Protein AF-A0A811U4Y8-F1 (afdb_monomer)

pLDDT: mean 81.03, std 18.76, range [35.31, 96.38]

Mean predicted aligned error: 12.29 Å

Radius of gyration: 30.86 Å; Cα contacts (8 Å, |Δi|>4): 107; chains: 1; bounding box: 70×28×117 Å

Sequence (169 aa):
MILKLFTYYIILLTFLRSLASAQNINSDLTKLDKDLDKLLKDNADITNPSTPDEKEYKEERDKVQKAKDLAADSGDTEKMKTYERKLSAKLAFEIYIDRRENLKMRINQVMEVSEKSNKTQIADYLKTALDQINDIKESEIKRALDDLAETTTTTGPITTQTPESLISL

Organism: Ceratitis capitata (NCBI:txid7213)

Nearest PDB structures (foldseek):
  4kjm-assembly1_A  TM=4.410E-01  e=1.588E+00  Staphylococcus aureus subsp. aureus MW2
  8e2i-assembly1_F  TM=2.870E-01  e=8.183E+00  Homo sapiens

Secondary structure (DSSP, 8-state):
-HHHHHHHH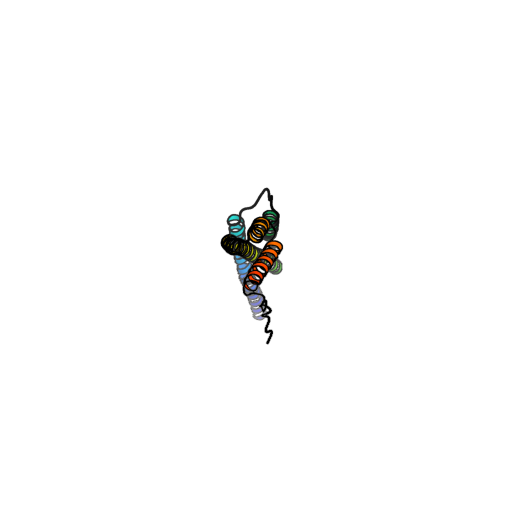HHHHHHHHHHHHHHHHHHHHHHHHHHHHHHHHHS---SS--SHHHHHHHHHHHHHHHHHT----SSHHHHHHHHHHHHHHHHHHHHHHHHHHHHHHHHHHHHHHHHHTT-HHHHHHHHHHTTS-HHHHHHHHHHHHHHHHHHHHS---------------

Solvent-accessible surface area (backbone atoms only — not comparable to full-atom values): 9570 Å² total; per-residue (Å²): 118,68,72,61,55,56,53,53,51,50,54,51,51,54,50,50,51,51,48,54,54,46,52,48,54,56,51,52,42,56,51,49,51,53,52,50,53,48,52,51,59,78,53,62,85,64,92,78,55,84,42,55,32,46,42,51,51,41,55,51,52,50,49,36,52,57,35,64,70,55,76,61,54,97,46,66,71,48,34,50,52,43,42,54,50,35,50,49,34,50,53,55,43,55,52,49,52,53,50,52,54,51,50,53,52,50,40,51,54,52,30,53,53,24,53,77,67,71,34,57,70,54,27,52,53,43,61,60,31,68,47,35,38,67,72,55,34,53,52,52,50,53,51,46,52,52,60,57,53,60,62,71,74,74,77,82,83,80,85,83,76,77,78,86,73,88,78,86,131

Structure (mmCIF, N/CA/C/O backbone):
data_AF-A0A811U4Y8-F1
#
_entry.id   AF-A0A811U4Y8-F1
#
loop_
_atom_site.group_PDB
_atom_site.id
_atom_site.type_symbol
_atom_site.label_atom_id
_atom_site.label_alt_id
_atom_site.label_comp_id
_atom_site.label_asym_id
_atom_site.label_entity_id
_atom_site.label_seq_id
_atom_site.pdbx_PDB_ins_code
_atom_site.Cartn_x
_atom_site.Cartn_y
_atom_site.Cartn_z
_atom_site.occupancy
_atom_site.B_iso_or_equiv
_atom_site.auth_seq_id
_atom_site.auth_comp_id
_atom_site.auth_asym_id
_atom_site.auth_atom_id
_atom_site.pdbx_PDB_model_num
ATOM 1 N N . MET A 1 1 ? 50.630 -14.781 -38.356 1.00 49.62 1 MET A N 1
ATOM 2 C CA . MET A 1 1 ? 49.194 -14.724 -38.730 1.00 49.62 1 MET A CA 1
ATOM 3 C C . MET A 1 1 ? 48.263 -15.255 -37.637 1.00 49.62 1 MET A C 1
ATOM 5 O O . MET A 1 1 ? 47.233 -14.642 -37.404 1.00 49.62 1 MET A O 1
ATOM 9 N N . ILE A 1 2 ? 48.647 -16.321 -36.923 1.00 50.16 2 ILE A N 1
ATOM 10 C CA . ILE A 1 2 ? 47.861 -16.956 -35.843 1.00 50.16 2 ILE A CA 1
ATOM 11 C C . ILE A 1 2 ? 47.517 -16.005 -34.681 1.00 50.16 2 ILE A C 1
ATOM 13 O O . ILE A 1 2 ? 46.379 -15.989 -34.228 1.00 50.16 2 ILE A O 1
ATOM 17 N N . LEU A 1 3 ? 48.453 -15.150 -34.251 1.00 48.50 3 LEU A N 1
ATOM 18 C C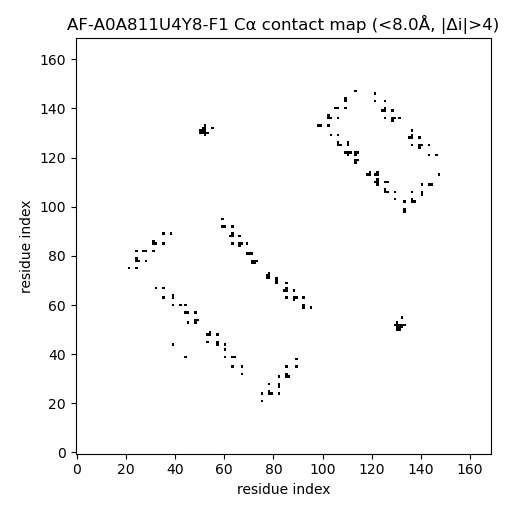A . LEU A 1 3 ? 48.240 -14.249 -33.108 1.00 48.50 3 LEU A CA 1
ATOM 19 C C . LEU A 1 3 ? 47.073 -13.261 -33.313 1.00 48.50 3 LEU A C 1
ATOM 21 O O . LEU A 1 3 ? 46.348 -12.985 -32.366 1.00 48.50 3 LEU A O 1
ATOM 25 N N . LYS A 1 4 ? 46.855 -12.783 -34.551 1.00 44.91 4 LYS A N 1
ATOM 26 C CA . LYS A 1 4 ? 45.753 -11.861 -34.887 1.00 44.91 4 LYS A CA 1
ATOM 27 C C . LYS A 1 4 ? 44.387 -12.551 -34.815 1.00 44.91 4 LYS A C 1
ATOM 29 O O . LYS A 1 4 ? 43.442 -11.961 -34.310 1.00 44.91 4 LYS A O 1
ATOM 34 N N . LEU A 1 5 ? 44.287 -13.804 -35.271 1.00 50.72 5 LEU A N 1
ATOM 35 C CA . LEU A 1 5 ? 43.049 -14.594 -35.204 1.00 50.72 5 LEU A CA 1
ATOM 36 C C . LEU A 1 5 ? 42.602 -14.805 -33.752 1.00 50.72 5 LEU A C 1
ATOM 38 O O . LEU A 1 5 ? 41.438 -14.578 -33.442 1.00 50.72 5 LEU A O 1
ATOM 42 N N . PHE A 1 6 ? 43.528 -15.142 -32.848 1.00 48.91 6 PHE A N 1
ATOM 43 C CA . PHE A 1 6 ? 43.225 -15.305 -31.420 1.00 48.91 6 PHE A CA 1
ATOM 44 C C . PHE A 1 6 ? 42.662 -14.034 -30.773 1.00 48.91 6 PHE A C 1
ATOM 46 O O . PHE A 1 6 ? 41.736 -14.120 -29.969 1.00 48.91 6 PHE A O 1
ATOM 53 N N . THR A 1 7 ? 43.166 -12.852 -31.143 1.00 57.91 7 THR A N 1
ATOM 54 C CA . THR A 1 7 ? 42.655 -11.582 -30.604 1.00 57.91 7 THR A CA 1
ATOM 55 C C . THR A 1 7 ? 41.234 -11.294 -31.089 1.00 57.91 7 THR A C 1
ATOM 57 O O . THR A 1 7 ? 40.393 -10.902 -30.285 1.00 57.91 7 THR A O 1
ATOM 60 N N . TYR A 1 8 ? 40.929 -11.555 -32.368 1.00 49.53 8 TYR A N 1
ATOM 61 C CA . TYR A 1 8 ? 39.567 -11.423 -32.901 1.00 49.53 8 TYR A CA 1
ATOM 62 C C . TYR A 1 8 ? 38.582 -12.389 -32.232 1.00 49.53 8 TYR A C 1
ATOM 64 O O . TYR A 1 8 ? 37.479 -11.974 -31.891 1.00 49.53 8 TYR A O 1
ATOM 72 N N . TYR A 1 9 ? 38.977 -13.645 -31.991 1.00 52.81 9 TYR A N 1
ATOM 73 C CA . TYR A 1 9 ? 38.120 -14.619 -31.305 1.00 52.81 9 TYR A CA 1
ATOM 74 C C . TYR A 1 9 ? 37.858 -14.249 -29.847 1.00 52.81 9 TYR A C 1
ATOM 76 O O . TYR A 1 9 ? 36.728 -14.389 -29.390 1.00 52.81 9 TYR A O 1
ATOM 84 N N . ILE A 1 10 ? 38.866 -13.745 -29.128 1.00 64.75 10 ILE A N 1
ATOM 85 C CA . ILE A 1 10 ? 38.677 -13.273 -27.753 1.00 64.75 10 ILE A CA 1
ATOM 86 C C . ILE A 1 10 ? 37.711 -12.090 -27.743 1.00 64.75 10 ILE A C 1
ATOM 88 O O . ILE A 1 10 ? 36.725 -12.165 -27.026 1.00 64.75 10 ILE A O 1
ATOM 92 N N . ILE A 1 11 ? 37.922 -11.067 -28.582 1.00 63.72 11 ILE A N 1
ATOM 93 C CA . ILE A 1 11 ? 37.027 -9.899 -28.670 1.00 63.72 11 ILE A CA 1
ATOM 94 C C . ILE A 1 11 ? 35.597 -10.325 -29.021 1.00 63.72 11 ILE A C 1
ATOM 96 O O . ILE A 1 11 ? 34.658 -9.876 -28.371 1.00 63.72 11 ILE A O 1
ATOM 100 N N . LEU A 1 12 ? 35.423 -11.216 -30.002 1.00 63.78 12 LEU A N 1
ATOM 101 C CA . LEU A 1 12 ? 34.115 -11.738 -30.398 1.00 63.78 12 LEU A CA 1
ATOM 102 C C . LEU A 1 12 ? 33.437 -12.499 -29.249 1.00 63.78 12 LEU A C 1
ATOM 104 O O . LEU A 1 12 ? 32.245 -12.322 -29.030 1.00 63.78 12 LEU A O 1
ATOM 108 N N . LEU A 1 13 ? 34.179 -13.314 -28.492 1.00 61.91 13 LEU A N 1
ATOM 109 C CA . LEU A 1 13 ? 33.661 -14.051 -27.335 1.00 61.91 13 LEU A CA 1
ATOM 110 C C . LEU A 1 13 ? 33.276 -13.126 -26.176 1.00 61.91 13 LEU A C 1
ATOM 112 O O . LEU A 1 13 ? 32.248 -13.363 -25.539 1.00 61.91 13 LEU A O 1
ATOM 116 N N . THR A 1 14 ? 34.047 -12.067 -25.906 1.00 59.56 14 THR A N 1
ATOM 117 C CA . THR A 1 14 ? 33.652 -11.047 -24.923 1.00 59.56 14 THR A CA 1
ATOM 118 C C . THR A 1 14 ? 32.403 -10.311 -25.386 1.00 59.56 14 THR A C 1
ATOM 120 O O . THR A 1 14 ? 31.499 -10.115 -24.580 1.00 59.56 14 THR A O 1
ATOM 123 N N . PHE A 1 15 ? 32.318 -9.981 -26.679 1.00 55.78 15 PHE A N 1
ATOM 124 C CA . PHE A 1 15 ? 31.149 -9.335 -27.274 1.00 55.78 15 PHE A CA 1
ATOM 125 C C . PHE A 1 15 ? 29.912 -10.239 -27.219 1.00 55.78 15 PHE A C 1
ATOM 127 O O . PHE A 1 15 ? 28.833 -9.778 -26.884 1.00 55.78 15 PHE A O 1
ATOM 134 N N . LEU A 1 16 ? 30.056 -11.541 -27.480 1.00 55.16 16 LEU A N 1
ATOM 135 C CA . LEU A 1 16 ? 28.980 -12.532 -27.375 1.00 55.16 16 LEU A CA 1
ATOM 136 C C . LEU A 1 16 ? 28.518 -12.726 -25.926 1.00 55.16 16 LEU A C 1
ATOM 138 O O . LEU A 1 16 ? 27.319 -12.835 -25.686 1.00 55.16 16 LEU A O 1
ATOM 142 N N . ARG A 1 17 ? 29.438 -12.732 -24.950 1.00 58.19 17 ARG A N 1
ATOM 143 C CA . ARG A 1 17 ? 29.084 -12.787 -23.520 1.00 58.19 17 ARG A CA 1
ATOM 144 C C . ARG A 1 17 ? 28.375 -11.521 -23.050 1.00 58.19 17 ARG A C 1
ATOM 146 O O . ARG A 1 17 ? 27.376 -11.638 -22.345 1.00 58.19 17 ARG A O 1
ATOM 153 N N . SER A 1 18 ? 28.846 -10.336 -23.444 1.00 54.97 18 SER A N 1
ATOM 154 C CA . SER A 1 18 ? 28.145 -9.086 -23.136 1.00 54.97 18 SER A CA 1
ATOM 155 C C . SER A 1 18 ? 26.787 -9.037 -23.832 1.00 54.97 18 SER A C 1
ATOM 157 O O . SER A 1 18 ? 25.810 -8.656 -23.207 1.00 54.97 18 SER A O 1
ATOM 159 N N . LEU A 1 19 ? 26.684 -9.517 -25.077 1.00 56.06 19 LEU A N 1
ATOM 160 C CA . LEU A 1 19 ? 25.423 -9.582 -25.819 1.00 56.06 19 LEU A CA 1
ATOM 161 C C . LEU A 1 19 ? 24.421 -10.553 -25.175 1.00 56.06 19 LEU A C 1
ATOM 163 O O . LEU A 1 19 ? 23.245 -10.221 -25.076 1.00 56.06 19 LEU A O 1
ATOM 167 N N . ALA A 1 20 ? 24.873 -11.715 -24.694 1.00 58.00 20 ALA A N 1
ATOM 168 C CA . ALA A 1 20 ? 24.031 -12.674 -23.976 1.00 58.00 20 ALA A CA 1
ATOM 169 C C . ALA A 1 20 ? 23.563 -12.124 -22.613 1.00 58.00 20 ALA A C 1
ATOM 171 O O . ALA A 1 20 ? 22.396 -12.273 -22.256 1.00 58.00 20 ALA A O 1
ATOM 172 N N . SER A 1 21 ? 24.440 -11.431 -21.877 1.00 56.72 21 SER A N 1
ATOM 173 C CA . SER A 1 21 ? 24.084 -10.744 -20.625 1.00 56.72 21 SER A CA 1
ATOM 174 C C . SER A 1 21 ? 23.110 -9.578 -20.861 1.00 56.72 21 SER A C 1
ATOM 176 O O . SER A 1 21 ? 22.144 -9.419 -20.117 1.00 56.72 21 SER A O 1
ATOM 178 N N . ALA A 1 22 ? 23.318 -8.799 -21.926 1.00 56.97 22 ALA A N 1
ATOM 179 C CA . ALA A 1 22 ? 22.453 -7.696 -22.342 1.00 56.97 22 ALA A CA 1
ATOM 180 C C . ALA A 1 22 ? 21.080 -8.183 -22.847 1.00 56.97 22 ALA A C 1
ATOM 182 O O . ALA A 1 22 ? 20.056 -7.540 -22.612 1.00 56.97 22 ALA A O 1
ATOM 183 N N . GLN A 1 23 ? 21.030 -9.332 -23.532 1.00 60.25 23 GLN A N 1
ATOM 184 C CA . GLN A 1 23 ? 19.774 -9.974 -23.933 1.00 60.25 23 GLN A CA 1
ATOM 185 C C . GLN A 1 23 ? 18.948 -10.406 -22.719 1.00 60.25 23 GLN A C 1
ATOM 187 O O . GLN A 1 23 ? 17.728 -10.240 -22.740 1.00 60.25 23 GLN A O 1
ATOM 192 N N . ASN A 1 24 ? 19.599 -10.887 -21.655 1.00 77.69 24 ASN A N 1
ATOM 193 C CA . ASN A 1 24 ? 18.902 -11.319 -20.447 1.00 77.69 24 ASN A CA 1
ATOM 194 C C . ASN A 1 24 ? 18.266 -10.132 -19.702 1.00 77.69 24 ASN A C 1
ATOM 196 O O . ASN A 1 24 ? 17.067 -10.147 -19.438 1.00 77.69 24 ASN A O 1
ATOM 200 N N . ILE A 1 25 ? 19.011 -9.037 -19.489 1.00 83.62 25 ILE A N 1
ATOM 201 C CA . ILE A 1 25 ? 18.479 -7.869 -18.761 1.00 83.62 25 ILE A CA 1
ATOM 202 C C . ILE A 1 25 ? 17.356 -7.142 -19.518 1.00 83.62 25 ILE A C 1
ATOM 204 O O . ILE A 1 25 ? 16.404 -6.671 -18.902 1.00 83.62 25 ILE A O 1
ATOM 208 N N . ASN A 1 26 ? 17.411 -7.078 -20.854 1.00 84.69 26 ASN A N 1
ATOM 209 C CA . ASN A 1 26 ? 16.319 -6.496 -21.647 1.00 84.69 26 ASN A CA 1
ATOM 210 C C . ASN A 1 26 ? 15.029 -7.330 -21.529 1.00 84.69 26 ASN A C 1
ATOM 212 O O . ASN A 1 26 ? 13.932 -6.771 -21.447 1.00 84.69 26 ASN A O 1
ATOM 216 N N . SER A 1 27 ? 15.158 -8.662 -21.530 1.00 87.62 27 SER A N 1
ATOM 217 C CA . SER A 1 27 ? 14.031 -9.580 -21.341 1.00 87.62 27 SER A CA 1
ATOM 218 C C . SER A 1 27 ? 13.433 -9.437 -19.940 1.00 87.62 27 SER A C 1
ATOM 220 O O . SER A 1 27 ? 12.216 -9.300 -19.801 1.00 87.62 27 SER A O 1
ATOM 222 N N . ASP A 1 28 ? 14.283 -9.397 -18.914 1.00 88.56 28 ASP A N 1
ATOM 223 C CA . ASP A 1 28 ? 13.866 -9.251 -17.519 1.00 88.56 28 ASP A CA 1
ATOM 224 C C . ASP A 1 28 ? 13.174 -7.907 -17.264 1.00 88.56 28 ASP A C 1
ATOM 226 O O . ASP A 1 28 ? 12.110 -7.876 -16.646 1.00 88.56 28 ASP A O 1
ATOM 230 N N . LEU A 1 29 ? 13.699 -6.809 -17.819 1.00 90.88 29 LEU A N 1
ATOM 231 C CA . LEU A 1 29 ? 13.043 -5.498 -17.792 1.00 90.88 29 LEU A CA 1
ATOM 232 C C . LEU A 1 29 ? 11.671 -5.527 -18.470 1.00 90.88 29 LEU A C 1
ATOM 234 O O . LEU A 1 29 ? 10.699 -5.041 -17.901 1.00 90.88 29 LEU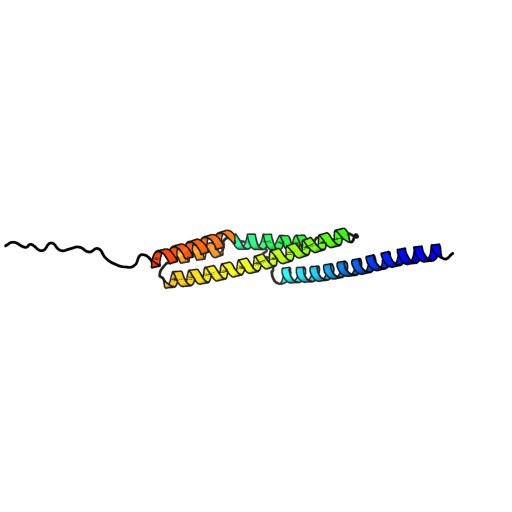 A O 1
ATOM 238 N N . THR A 1 30 ? 11.568 -6.146 -19.649 1.00 91.19 30 THR A N 1
ATOM 239 C CA . THR A 1 30 ? 10.292 -6.256 -20.378 1.00 91.19 30 THR A CA 1
ATOM 240 C C . THR A 1 30 ? 9.255 -7.047 -19.580 1.00 91.19 30 THR A C 1
ATOM 242 O O . THR A 1 30 ? 8.068 -6.720 -19.589 1.00 91.19 30 THR A O 1
ATOM 245 N N . LYS A 1 31 ? 9.680 -8.119 -18.903 1.00 92.19 31 LYS A N 1
ATOM 246 C CA . LYS A 1 31 ? 8.802 -8.907 -18.035 1.00 92.19 31 LYS A CA 1
ATOM 247 C C . LYS A 1 31 ? 8.369 -8.096 -16.816 1.00 92.19 31 LYS A C 1
ATOM 249 O O . LYS A 1 31 ? 7.182 -8.061 -16.513 1.00 92.19 31 LYS A O 1
ATOM 254 N N . LEU A 1 32 ? 9.309 -7.416 -16.168 1.00 92.94 32 LEU A N 1
ATOM 255 C CA . LEU A 1 32 ? 9.036 -6.584 -15.004 1.00 92.94 32 LEU A CA 1
ATOM 256 C C . LEU A 1 32 ? 8.089 -5.423 -15.336 1.00 92.94 32 LEU A C 1
ATOM 258 O O . LEU A 1 32 ? 7.194 -5.137 -14.550 1.00 92.94 32 LEU A O 1
ATOM 262 N N . ASP A 1 33 ? 8.215 -4.811 -16.513 1.00 93.75 33 ASP A N 1
ATOM 263 C CA . ASP A 1 33 ? 7.281 -3.782 -16.980 1.00 93.75 33 ASP A CA 1
ATOM 264 C C . ASP A 1 33 ? 5.855 -4.322 -17.126 1.00 93.75 33 ASP A C 1
ATOM 266 O O . ASP A 1 33 ? 4.908 -3.684 -16.668 1.00 93.75 33 ASP A O 1
ATOM 270 N N . LYS A 1 34 ? 5.695 -5.537 -17.667 1.00 94.94 34 LYS A N 1
ATOM 271 C CA . LYS A 1 34 ? 4.387 -6.211 -17.726 1.00 94.94 34 LYS A CA 1
ATOM 272 C C . LYS A 1 34 ? 3.835 -6.533 -16.338 1.00 94.94 34 LYS A C 1
ATOM 274 O O . LYS A 1 34 ? 2.630 -6.411 -16.121 1.00 94.94 34 LYS A O 1
ATOM 279 N N . ASP A 1 35 ? 4.694 -6.948 -15.411 1.00 93.69 35 ASP A N 1
ATOM 280 C CA . ASP A 1 35 ? 4.293 -7.230 -14.032 1.00 93.69 35 ASP A CA 1
ATOM 281 C C . ASP A 1 35 ? 3.851 -5.944 -13.313 1.00 93.69 35 ASP A C 1
ATOM 283 O O . ASP A 1 35 ? 2.844 -5.959 -12.607 1.00 93.69 35 ASP A O 1
ATOM 287 N N . LEU A 1 36 ? 4.539 -4.818 -13.537 1.00 94.75 36 LEU A N 1
ATOM 288 C CA . LEU A 1 36 ? 4.154 -3.498 -13.026 1.00 94.75 36 LEU A CA 1
ATOM 289 C C . LEU A 1 36 ? 2.845 -2.994 -13.645 1.00 94.75 36 LEU A C 1
ATOM 291 O O . LEU A 1 36 ? 1.988 -2.484 -12.924 1.00 94.75 36 LEU A O 1
ATOM 295 N N . ASP A 1 37 ? 2.657 -3.167 -14.957 1.00 95.19 37 ASP A N 1
ATOM 296 C CA . ASP A 1 37 ? 1.393 -2.867 -15.642 1.00 95.19 37 ASP A CA 1
ATOM 297 C C . ASP A 1 37 ? 0.228 -3.637 -15.026 1.00 95.19 37 ASP A C 1
ATOM 299 O O . ASP A 1 37 ? -0.826 -3.067 -14.734 1.00 95.19 37 ASP A O 1
ATOM 303 N N . LYS A 1 38 ? 0.427 -4.939 -14.805 1.00 95.88 38 LYS A N 1
ATOM 304 C CA . LYS A 1 38 ? -0.568 -5.788 -14.162 1.00 95.88 38 LYS A CA 1
ATOM 305 C C . LYS A 1 38 ? -0.839 -5.325 -12.731 1.00 95.88 38 LYS A C 1
ATOM 307 O O . LYS A 1 38 ? -1.998 -5.145 -12.380 1.00 95.88 38 LYS A O 1
ATOM 312 N N . LEU A 1 39 ? 0.202 -5.068 -11.939 1.00 94.19 39 LEU A N 1
ATOM 313 C CA . LEU A 1 39 ? 0.071 -4.622 -10.551 1.00 94.19 39 LEU A CA 1
ATOM 314 C C . LEU A 1 39 ? -0.737 -3.322 -10.438 1.00 94.19 39 LEU A C 1
ATOM 316 O O . LEU A 1 39 ? -1.637 -3.234 -9.608 1.00 94.19 39 LEU A O 1
ATOM 320 N N . LEU A 1 40 ? -0.452 -2.338 -11.295 1.00 95.00 40 LEU A N 1
ATOM 321 C CA . LEU A 1 40 ? -1.154 -1.051 -11.340 1.00 95.00 40 LEU A CA 1
ATOM 322 C C . LEU A 1 40 ? -2.592 -1.161 -11.860 1.00 95.00 40 LEU A C 1
ATOM 324 O O . LEU A 1 40 ? -3.419 -0.302 -11.543 1.00 95.00 40 LEU A O 1
ATOM 328 N N . LYS A 1 41 ? -2.884 -2.170 -12.685 1.00 95.19 41 LYS A N 1
ATOM 329 C CA . LYS A 1 41 ? -4.235 -2.468 -13.169 1.00 95.19 41 LYS A CA 1
ATOM 330 C C . LYS A 1 41 ? -5.067 -3.174 -12.100 1.00 95.19 41 LYS A C 1
ATOM 332 O O . LYS A 1 41 ? -6.217 -2.797 -11.897 1.00 95.19 41 LYS A O 1
ATOM 337 N N . ASP A 1 42 ? -4.485 -4.171 -11.438 1.00 93.38 42 ASP A N 1
ATOM 338 C CA . ASP A 1 42 ? -5.129 -4.934 -10.365 1.00 93.38 42 ASP A CA 1
ATOM 339 C C . ASP A 1 42 ? -5.369 -4.041 -9.132 1.00 93.38 42 ASP A C 1
ATOM 341 O O . ASP A 1 42 ? -6.375 -4.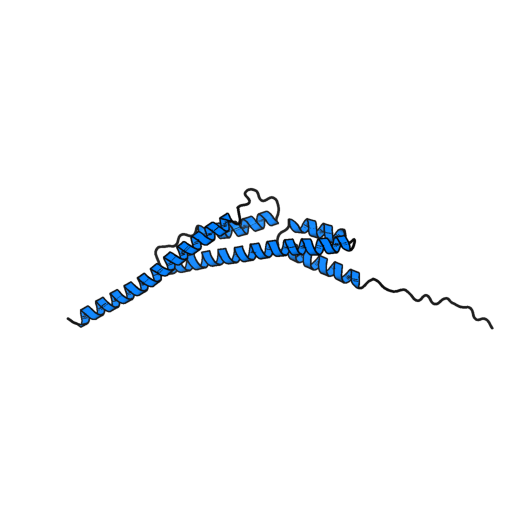188 -8.444 1.00 93.38 42 ASP A O 1
ATOM 345 N N . ASN A 1 43 ? -4.496 -3.053 -8.907 1.00 91.81 43 ASN A N 1
ATOM 346 C CA . ASN A 1 43 ? -4.619 -2.029 -7.871 1.00 91.81 43 ASN A CA 1
ATOM 347 C C . ASN A 1 43 ? -4.941 -0.678 -8.519 1.00 91.81 43 ASN A C 1
ATOM 349 O O . ASN A 1 43 ? -4.072 0.186 -8.667 1.00 91.81 43 ASN A O 1
ATOM 353 N N . ALA A 1 44 ? -6.189 -0.522 -8.966 1.00 89.38 44 ALA A N 1
ATOM 354 C CA . ALA A 1 44 ? -6.649 0.662 -9.687 1.00 89.38 44 ALA A CA 1
ATOM 355 C C . ALA A 1 44 ? -6.402 1.972 -8.913 1.00 89.38 44 ALA A C 1
ATOM 357 O O . ALA A 1 44 ? -6.330 1.994 -7.681 1.00 89.38 44 ALA A O 1
ATOM 358 N N . ASP A 1 45 ? -6.245 3.067 -9.658 1.00 89.31 45 ASP A N 1
ATOM 359 C CA . ASP A 1 45 ? -6.023 4.392 -9.080 1.00 89.31 45 ASP A CA 1
ATOM 360 C C . ASP A 1 45 ? -7.265 4.910 -8.350 1.00 89.31 45 ASP A C 1
ATOM 362 O O . ASP A 1 45 ? -8.396 4.680 -8.784 1.00 89.31 45 ASP A O 1
ATOM 366 N N . ILE A 1 46 ? -7.041 5.674 -7.284 1.00 89.06 46 ILE A N 1
ATOM 367 C CA . ILE A 1 46 ? -8.088 6.427 -6.595 1.00 89.06 46 ILE A CA 1
ATOM 368 C C . ILE A 1 46 ? -7.922 7.883 -7.018 1.00 89.06 46 ILE A C 1
ATOM 370 O O . ILE A 1 46 ? -7.089 8.610 -6.483 1.00 89.06 46 ILE A O 1
ATOM 374 N N . THR A 1 47 ? -8.706 8.310 -8.010 1.00 86.56 47 THR A N 1
ATOM 375 C CA . THR A 1 47 ? -8.561 9.645 -8.615 1.00 86.56 47 THR A CA 1
ATOM 376 C C . THR A 1 47 ? -8.815 10.778 -7.615 1.00 86.56 47 THR A C 1
ATOM 378 O O . THR A 1 47 ? -8.143 11.803 -7.676 1.00 86.56 47 THR A O 1
ATOM 381 N N . ASN A 1 48 ? -9.744 10.586 -6.673 1.00 90.31 48 ASN A N 1
ATOM 382 C CA . ASN A 1 48 ? -10.125 11.583 -5.670 1.00 90.31 48 ASN A CA 1
ATOM 383 C C . ASN A 1 48 ? -10.055 10.977 -4.256 1.00 90.31 48 ASN A C 1
ATOM 385 O O . ASN A 1 48 ? -11.100 10.630 -3.705 1.00 90.31 48 ASN A O 1
ATOM 389 N N . PRO A 1 49 ? -8.853 10.813 -3.673 1.00 92.31 49 PRO A N 1
ATOM 390 C CA . PRO A 1 49 ? -8.709 10.230 -2.344 1.00 92.31 49 PRO A CA 1
ATOM 391 C C . PRO A 1 49 ? -9.277 11.180 -1.280 1.00 92.31 49 PRO A C 1
ATOM 393 O O . PRO A 1 49 ? -8.887 12.347 -1.177 1.00 92.31 49 PRO A O 1
ATOM 396 N N . SER A 1 50 ? -10.209 10.670 -0.486 1.00 92.31 50 SER A N 1
ATOM 397 C CA . SER A 1 50 ? -10.991 11.407 0.506 1.00 92.31 50 SER A CA 1
ATOM 398 C C . SER A 1 50 ? -10.537 11.134 1.941 1.00 92.31 50 SER A C 1
ATOM 400 O O . SER A 1 50 ? -10.550 12.048 2.769 1.00 92.31 50 SER A O 1
ATOM 402 N N . THR A 1 51 ? -10.046 9.926 2.222 1.00 93.06 51 THR A N 1
ATOM 403 C CA . THR A 1 51 ? -9.544 9.529 3.545 1.00 93.06 51 THR A CA 1
ATOM 404 C C . THR A 1 51 ? -8.011 9.543 3.609 1.00 93.06 51 THR A C 1
ATOM 406 O O . THR A 1 51 ? -7.342 9.481 2.572 1.00 93.06 51 THR A O 1
ATOM 409 N N . PRO A 1 52 ? -7.406 9.647 4.807 1.00 94.38 52 PRO A N 1
ATOM 410 C CA . PRO A 1 52 ? -5.969 9.434 4.981 1.00 94.38 52 PRO A CA 1
ATOM 411 C C . PRO A 1 52 ? -5.468 8.094 4.417 1.00 94.38 52 PRO A C 1
ATOM 413 O O . PRO A 1 52 ? -4.440 8.082 3.748 1.00 94.38 52 PRO A O 1
ATOM 416 N N . ASP A 1 53 ? -6.208 6.998 4.618 1.00 93.44 53 ASP A N 1
ATOM 417 C CA . ASP A 1 53 ? -5.894 5.679 4.043 1.00 93.44 53 ASP A CA 1
ATOM 418 C C . ASP A 1 53 ? -5.851 5.702 2.505 1.00 93.44 53 ASP A C 1
ATOM 420 O O . ASP A 1 53 ? -4.919 5.183 1.894 1.00 93.44 53 ASP A O 1
ATOM 424 N N . GLU A 1 54 ? -6.830 6.345 1.861 1.00 94.81 54 GLU A N 1
ATOM 425 C CA . GLU A 1 54 ? -6.866 6.475 0.400 1.00 94.81 54 GLU A CA 1
ATOM 426 C C . GLU A 1 54 ? -5.715 7.335 -0.135 1.00 94.81 54 GLU A C 1
ATOM 428 O O . GLU A 1 54 ? -5.176 7.051 -1.207 1.00 94.81 54 GLU A O 1
ATOM 433 N N . LYS A 1 55 ? -5.321 8.378 0.606 1.00 95.69 55 LYS A N 1
ATOM 434 C CA . LYS A 1 55 ? -4.170 9.223 0.256 1.00 95.69 55 LYS A CA 1
ATOM 435 C C . LYS A 1 55 ? -2.863 8.441 0.352 1.00 95.69 55 LYS A C 1
ATOM 437 O O . LYS A 1 55 ? -2.097 8.468 -0.605 1.00 95.69 55 LYS A O 1
ATOM 442 N N . GLU A 1 56 ? -2.648 7.702 1.442 1.00 95.88 56 GLU A N 1
ATOM 443 C CA . GLU A 1 56 ? -1.480 6.825 1.614 1.00 95.88 56 GLU A CA 1
ATOM 444 C C . GLU A 1 56 ? -1.420 5.774 0.492 1.00 95.88 56 GLU A C 1
ATOM 446 O O . GLU A 1 56 ? -0.387 5.616 -0.157 1.00 95.88 56 GLU A O 1
ATOM 451 N N . TYR A 1 57 ? -2.548 5.126 0.179 1.00 95.75 57 TYR A N 1
ATOM 452 C CA . TYR A 1 57 ? -2.628 4.161 -0.921 1.00 95.75 57 TYR A CA 1
ATOM 453 C C . TYR A 1 57 ? -2.236 4.790 -2.258 1.00 95.75 57 TYR A C 1
ATOM 455 O O . TYR A 1 57 ? -1.447 4.215 -3.015 1.00 95.75 57 TYR A O 1
ATOM 463 N N . LYS A 1 58 ? -2.767 5.982 -2.550 1.00 95.94 58 LYS A N 1
ATOM 464 C CA . LYS A 1 58 ? -2.443 6.700 -3.779 1.00 95.94 58 LYS A CA 1
ATOM 465 C C . LYS A 1 58 ? -0.956 7.059 -3.833 1.00 95.94 58 LYS A C 1
ATOM 467 O O . LYS A 1 58 ? -0.330 6.870 -4.873 1.00 95.94 58 LYS A O 1
ATOM 472 N N . GLU A 1 59 ? -0.382 7.547 -2.738 1.00 95.50 59 GLU A N 1
ATOM 473 C CA . GLU A 1 59 ? 1.041 7.888 -2.659 1.00 95.50 59 GLU A CA 1
ATOM 474 C C . GLU A 1 59 ? 1.941 6.674 -2.921 1.00 95.50 59 GLU A C 1
ATOM 476 O O . GLU A 1 59 ? 2.894 6.775 -3.697 1.00 95.50 59 GLU A O 1
ATOM 481 N N . GLU A 1 60 ? 1.631 5.517 -2.331 1.00 95.88 60 GLU A N 1
ATOM 482 C CA . GLU A 1 60 ? 2.380 4.278 -2.567 1.00 95.88 60 GLU A CA 1
ATOM 483 C C . GLU A 1 60 ? 2.223 3.780 -4.010 1.00 95.88 60 GLU A C 1
ATOM 485 O O . GLU A 1 60 ? 3.207 3.407 -4.656 1.00 95.88 60 GLU A O 1
ATOM 490 N N . ARG A 1 61 ? 1.012 3.859 -4.573 1.00 96.38 61 ARG A N 1
ATOM 491 C CA . ARG A 1 61 ? 0.757 3.518 -5.980 1.00 96.38 61 ARG A CA 1
ATOM 492 C C . ARG A 1 61 ? 1.509 4.446 -6.940 1.00 96.38 61 ARG A C 1
ATOM 494 O O . ARG A 1 61 ? 2.091 3.985 -7.925 1.00 96.38 61 ARG A O 1
ATOM 501 N N . ASP A 1 62 ? 1.551 5.744 -6.650 1.00 95.69 62 ASP A N 1
ATOM 502 C CA . ASP A 1 62 ? 2.266 6.738 -7.453 1.00 95.69 62 ASP A CA 1
ATOM 503 C C . ASP A 1 62 ? 3.782 6.463 -7.479 1.00 95.69 62 ASP A C 1
ATOM 505 O O . ASP A 1 62 ? 4.438 6.742 -8.486 1.00 95.69 62 ASP A O 1
ATOM 509 N N . LYS A 1 63 ? 4.366 5.883 -6.418 1.00 95.56 63 LYS A N 1
ATOM 510 C CA . LYS A 1 63 ? 5.779 5.446 -6.423 1.00 95.56 63 LYS A CA 1
ATOM 511 C C . LYS A 1 63 ? 6.017 4.322 -7.432 1.00 95.56 63 LYS A C 1
ATOM 513 O O . LYS A 1 63 ? 7.026 4.350 -8.137 1.00 95.56 63 LYS A O 1
ATOM 518 N N . VAL A 1 64 ? 5.085 3.374 -7.542 1.00 95.69 64 VAL A N 1
ATOM 519 C CA . VAL A 1 64 ? 5.141 2.296 -8.542 1.00 95.69 64 VAL A CA 1
ATOM 520 C C . VAL A 1 64 ? 5.033 2.862 -9.953 1.00 95.69 64 VAL A C 1
ATOM 522 O O . VAL A 1 64 ? 5.838 2.508 -10.813 1.00 95.69 64 VAL A O 1
ATOM 525 N N . GLN A 1 65 ? 4.094 3.784 -10.183 1.00 96.12 65 GLN A N 1
ATOM 526 C CA . GLN A 1 65 ? 3.939 4.456 -11.475 1.00 96.12 65 GLN A CA 1
ATOM 527 C C . GLN A 1 65 ? 5.221 5.210 -11.866 1.00 96.12 65 GLN A C 1
ATOM 529 O O . GLN A 1 65 ? 5.751 5.000 -12.953 1.00 96.12 65 GLN A O 1
ATOM 534 N N . LYS A 1 66 ? 5.799 5.993 -10.945 1.00 95.62 66 LYS A N 1
ATOM 535 C CA . LYS A 1 66 ? 7.083 6.681 -11.164 1.00 95.62 66 LYS A CA 1
ATOM 536 C C . LYS A 1 66 ? 8.221 5.715 -11.489 1.00 95.62 66 LYS A C 1
ATOM 538 O O . LYS A 1 66 ? 9.040 6.018 -12.351 1.00 95.62 66 LYS A O 1
ATOM 543 N N . ALA A 1 67 ? 8.297 4.573 -10.804 1.00 93.50 67 ALA A N 1
ATOM 544 C CA . ALA A 1 67 ? 9.324 3.569 -11.064 1.00 93.50 67 ALA A CA 1
ATOM 545 C C . ALA A 1 67 ? 9.143 2.907 -12.436 1.00 93.50 67 ALA A C 1
ATOM 547 O O . ALA A 1 67 ? 10.123 2.708 -13.152 1.00 93.50 67 ALA A O 1
ATOM 548 N N . LYS A 1 68 ? 7.900 2.605 -12.824 1.00 93.00 68 LYS A N 1
ATOM 549 C CA . LYS A 1 68 ? 7.557 2.071 -14.146 1.00 93.00 68 LYS A CA 1
ATOM 550 C C . LYS A 1 68 ? 7.984 3.026 -15.265 1.00 93.00 68 LYS A C 1
ATOM 552 O O . LYS A 1 68 ? 8.592 2.582 -16.238 1.00 93.00 68 LYS A O 1
ATOM 557 N N . ASP A 1 69 ? 7.724 4.319 -15.090 1.00 94.00 69 ASP A N 1
ATOM 558 C CA . ASP A 1 69 ? 8.027 5.359 -16.080 1.00 94.00 69 ASP A CA 1
ATOM 559 C C . ASP A 1 69 ? 9.533 5.650 -16.226 1.00 94.00 69 ASP A C 1
ATOM 561 O O . ASP A 1 69 ? 9.936 6.419 -17.100 1.00 94.00 69 ASP A O 1
ATOM 565 N N . LEU A 1 70 ? 10.392 5.019 -15.413 1.00 91.81 70 LEU A N 1
ATOM 566 C CA . LEU A 1 70 ? 11.838 5.080 -15.607 1.00 91.81 70 LEU A CA 1
ATOM 567 C C . LEU A 1 70 ? 12.220 4.441 -16.947 1.00 91.81 70 LEU A C 1
ATOM 569 O O . LEU A 1 70 ? 12.053 3.235 -17.161 1.00 91.81 70 LEU A O 1
ATOM 573 N N . ALA A 1 71 ? 12.808 5.257 -17.819 1.00 83.75 71 ALA A N 1
ATOM 574 C CA . ALA A 1 71 ? 13.476 4.782 -19.015 1.00 83.75 71 ALA A CA 1
ATOM 575 C C . ALA A 1 71 ? 14.750 4.015 -18.634 1.00 83.75 71 ALA A C 1
ATOM 577 O O . ALA A 1 71 ? 15.479 4.385 -17.710 1.00 83.75 71 ALA A O 1
ATOM 578 N N . ALA A 1 72 ? 15.018 2.928 -19.349 1.00 76.06 72 ALA A N 1
ATOM 579 C CA . ALA A 1 72 ? 16.297 2.249 -19.262 1.00 76.06 72 ALA A CA 1
ATOM 580 C C . ALA A 1 72 ? 17.227 2.846 -20.326 1.00 76.06 72 ALA A C 1
ATOM 582 O O . ALA A 1 72 ? 16.961 2.712 -21.523 1.00 76.06 72 ALA A O 1
ATOM 583 N N . ASP A 1 73 ? 18.296 3.519 -19.898 1.00 77.06 73 ASP A N 1
ATOM 584 C CA . ASP A 1 73 ? 19.313 4.033 -20.817 1.00 77.06 73 ASP A CA 1
ATOM 585 C C . ASP A 1 73 ? 20.014 2.888 -21.571 1.00 77.06 73 ASP A C 1
ATOM 587 O O . ASP A 1 73 ? 19.930 1.708 -21.218 1.00 77.06 73 ASP A O 1
ATOM 591 N N . SER A 1 74 ? 20.728 3.221 -22.648 1.00 72.56 74 SER A N 1
ATOM 592 C CA . SER A 1 74 ? 21.286 2.237 -23.586 1.00 72.56 74 SER A CA 1
ATOM 593 C C . SER A 1 74 ? 22.425 1.367 -23.024 1.00 72.56 74 SER A C 1
ATOM 595 O O . SER A 1 74 ? 22.829 0.415 -23.693 1.00 72.56 74 SER A O 1
ATOM 597 N N . GLY A 1 75 ? 22.910 1.628 -21.803 1.00 80.12 75 GLY A N 1
ATOM 598 C CA . GLY A 1 75 ? 23.981 0.868 -21.149 1.00 80.12 75 GLY A CA 1
ATOM 599 C C . GLY A 1 75 ? 23.484 -0.184 -20.152 1.00 80.12 75 GLY A C 1
ATOM 600 O O . GLY A 1 75 ? 22.606 0.090 -19.339 1.00 80.12 75 GLY A O 1
ATOM 601 N N . ASP A 1 76 ? 24.100 -1.369 -20.152 1.00 81.12 76 ASP A N 1
ATOM 602 C CA . ASP A 1 76 ? 23.699 -2.497 -19.291 1.00 81.12 76 ASP A CA 1
ATOM 603 C C . ASP A 1 76 ? 23.726 -2.167 -17.789 1.00 81.12 76 ASP A C 1
ATOM 605 O O . ASP A 1 76 ? 22.844 -2.594 -17.047 1.00 81.12 76 ASP A O 1
ATOM 609 N N . THR A 1 77 ? 24.681 -1.349 -17.335 1.00 84.31 77 THR A N 1
ATOM 610 C CA . THR A 1 77 ? 24.740 -0.878 -15.940 1.00 84.31 77 THR A CA 1
ATOM 611 C C . THR A 1 77 ? 23.516 -0.045 -15.559 1.00 84.31 77 THR A C 1
ATOM 613 O O . THR A 1 77 ? 22.965 -0.219 -14.474 1.00 84.31 77 THR A O 1
ATOM 616 N N . GLU A 1 78 ? 23.071 0.857 -16.436 1.00 87.38 78 GLU A N 1
ATOM 617 C CA . GLU A 1 78 ? 21.883 1.678 -16.177 1.00 87.38 78 GLU A CA 1
ATOM 618 C C . GLU A 1 78 ? 20.604 0.848 -16.287 1.00 87.38 78 GLU A C 1
ATOM 620 O O . GLU A 1 78 ? 19.715 0.981 -15.451 1.00 87.38 78 GLU A O 1
ATOM 625 N N . LYS A 1 79 ? 20.543 -0.101 -17.230 1.00 87.88 79 LYS A N 1
ATOM 626 C CA . LYS A 1 79 ? 19.450 -1.082 -17.306 1.00 87.88 79 LYS A CA 1
ATOM 627 C C . LYS A 1 79 ? 19.307 -1.885 -16.019 1.00 87.88 79 LYS A C 1
ATOM 629 O O . LYS A 1 79 ? 18.189 -2.050 -15.539 1.00 87.88 79 LYS A O 1
ATOM 634 N N . MET A 1 80 ? 20.420 -2.336 -15.439 1.00 86.50 80 MET A N 1
ATOM 635 C CA . MET A 1 80 ? 20.409 -3.066 -14.172 1.00 86.50 80 MET A CA 1
ATOM 636 C C . MET A 1 80 ? 19.907 -2.190 -13.017 1.00 86.50 80 MET A C 1
ATOM 638 O O . MET A 1 80 ? 19.036 -2.614 -12.263 1.00 86.50 80 MET A O 1
ATOM 642 N N . LYS A 1 81 ? 20.359 -0.933 -12.919 1.00 88.50 81 LYS A N 1
ATOM 643 C CA . LYS A 1 81 ? 19.841 0.014 -11.915 1.00 88.50 81 LYS A CA 1
ATOM 644 C C . LYS A 1 81 ? 18.344 0.278 -12.087 1.00 88.50 81 LYS A C 1
ATOM 646 O O . LYS A 1 81 ? 17.611 0.341 -11.100 1.00 88.50 81 LYS A O 1
ATOM 651 N N . THR A 1 82 ? 17.876 0.442 -13.325 1.00 91.50 82 THR A N 1
ATOM 652 C CA . THR A 1 82 ? 16.448 0.613 -13.621 1.00 91.50 82 THR A CA 1
ATOM 653 C C . THR A 1 82 ? 15.659 -0.632 -13.225 1.00 91.50 82 THR A C 1
ATOM 655 O O . THR A 1 82 ? 14.610 -0.502 -12.597 1.00 91.50 82 THR A O 1
ATOM 658 N N . TYR A 1 83 ? 16.182 -1.828 -13.508 1.00 90.06 83 TYR A N 1
ATOM 659 C CA . TYR A 1 83 ? 15.582 -3.093 -13.089 1.00 90.06 83 TYR A CA 1
ATOM 660 C C . TYR A 1 83 ? 15.453 -3.178 -11.563 1.00 90.06 83 TYR A C 1
ATOM 662 O O . TYR A 1 83 ? 14.360 -3.416 -11.053 1.00 90.06 83 TYR A O 1
ATOM 670 N N . GLU A 1 84 ? 16.529 -2.905 -10.822 1.00 88.25 84 GLU A N 1
ATOM 671 C CA . GLU A 1 84 ? 16.530 -2.933 -9.354 1.00 88.25 84 GLU A CA 1
ATOM 672 C C . GLU A 1 84 ? 15.522 -1.945 -8.753 1.00 88.25 84 GLU A C 1
ATOM 674 O O . GLU A 1 84 ? 14.788 -2.291 -7.824 1.00 88.25 84 GLU A O 1
ATOM 679 N N . ARG A 1 85 ? 15.433 -0.726 -9.302 1.00 91.75 85 ARG A N 1
ATOM 680 C CA . ARG A 1 85 ? 14.462 0.290 -8.860 1.00 91.75 85 ARG A CA 1
ATOM 681 C C . ARG A 1 85 ? 13.021 -0.140 -9.116 1.00 91.75 85 ARG A C 1
ATOM 683 O O . ARG A 1 85 ? 12.190 -0.028 -8.216 1.00 91.75 85 ARG A O 1
ATOM 690 N N . LYS A 1 86 ? 12.732 -0.656 -10.314 1.00 93.31 86 LYS A N 1
ATOM 691 C CA . LYS A 1 86 ? 11.412 -1.185 -10.685 1.00 93.31 86 LYS A CA 1
ATOM 692 C C . LYS A 1 86 ? 11.011 -2.362 -9.793 1.00 93.31 86 LYS A C 1
ATOM 694 O O . LYS A 1 86 ? 9.891 -2.394 -9.287 1.00 93.31 86 LYS A O 1
ATOM 699 N N . LEU A 1 87 ? 11.938 -3.286 -9.536 1.00 91.31 87 LEU A N 1
ATOM 700 C CA . LEU A 1 87 ? 11.700 -4.458 -8.695 1.00 91.31 87 LEU A CA 1
ATOM 701 C C . LEU A 1 87 ? 11.459 -4.056 -7.236 1.00 91.31 87 LEU A C 1
ATOM 703 O O . LEU A 1 87 ? 10.534 -4.558 -6.604 1.00 91.31 87 LEU A O 1
ATOM 707 N N . SER A 1 88 ? 12.249 -3.114 -6.721 1.00 89.88 88 SER A N 1
ATOM 708 C CA . SER A 1 88 ? 12.098 -2.602 -5.356 1.00 89.88 88 SER A CA 1
ATOM 709 C C . SER A 1 88 ? 10.749 -1.909 -5.161 1.00 89.88 88 SER A C 1
ATOM 711 O O . SER A 1 88 ? 10.082 -2.152 -4.161 1.00 89.88 88 SER A O 1
ATOM 713 N N . ALA A 1 89 ? 10.313 -1.097 -6.131 1.00 91.75 89 ALA A N 1
ATOM 714 C CA . ALA A 1 89 ? 9.004 -0.447 -6.093 1.00 91.75 89 ALA A CA 1
ATOM 715 C C . ALA A 1 89 ? 7.850 -1.462 -6.134 1.00 91.75 89 ALA A C 1
ATOM 717 O O . ALA A 1 89 ? 6.907 -1.337 -5.355 1.00 91.75 89 ALA A O 1
ATOM 718 N N . LYS A 1 90 ? 7.951 -2.495 -6.986 1.00 91.69 90 LYS A N 1
ATOM 719 C CA . LYS A 1 90 ? 6.988 -3.606 -7.029 1.00 91.69 90 LYS A CA 1
ATOM 720 C C . LYS A 1 90 ? 6.853 -4.279 -5.660 1.00 91.69 90 LYS A C 1
ATOM 722 O O . LYS A 1 90 ? 5.748 -4.368 -5.136 1.00 91.69 90 LYS A O 1
ATOM 727 N N . LEU A 1 91 ? 7.973 -4.722 -5.084 1.00 88.94 91 LEU A N 1
ATOM 728 C CA . LEU A 1 91 ? 7.987 -5.444 -3.808 1.00 88.94 91 LEU A CA 1
ATOM 729 C C . LEU A 1 91 ? 7.474 -4.579 -2.654 1.00 88.94 91 LEU A C 1
ATOM 731 O O . LEU A 1 91 ? 6.679 -5.048 -1.846 1.00 88.94 91 LEU A O 1
ATOM 735 N N . ALA A 1 92 ? 7.897 -3.314 -2.590 1.00 89.75 92 ALA A N 1
ATOM 736 C CA . ALA A 1 92 ? 7.439 -2.384 -1.562 1.00 89.75 92 ALA A CA 1
ATOM 737 C C . ALA A 1 92 ? 5.916 -2.196 -1.608 1.00 89.75 92 ALA A C 1
ATOM 739 O O . ALA A 1 92 ? 5.264 -2.212 -0.566 1.00 89.75 92 ALA A O 1
ATOM 740 N N . PHE A 1 93 ? 5.344 -2.080 -2.808 1.00 94.56 93 PHE A N 1
ATOM 741 C CA . PHE A 1 93 ? 3.904 -1.929 -2.969 1.00 94.56 93 PHE A CA 1
ATOM 742 C C . PHE A 1 93 ? 3.130 -3.212 -2.651 1.00 94.56 93 PHE A C 1
ATOM 744 O O . PHE A 1 93 ? 2.108 -3.147 -1.978 1.00 94.56 93 PHE A O 1
ATOM 751 N N . GLU A 1 94 ? 3.625 -4.384 -3.058 1.00 92.00 94 GLU A N 1
ATOM 752 C CA . GLU A 1 94 ? 3.016 -5.672 -2.687 1.00 92.00 94 GLU A CA 1
ATOM 753 C C . GLU A 1 94 ? 2.974 -5.858 -1.161 1.00 92.00 94 GLU A C 1
ATOM 755 O O . GLU A 1 94 ? 1.933 -6.222 -0.615 1.00 92.00 94 GLU A O 1
ATOM 760 N N . ILE A 1 95 ? 4.071 -5.533 -0.465 1.00 90.44 95 ILE A N 1
ATOM 761 C CA . ILE A 1 95 ? 4.135 -5.554 1.005 1.00 90.44 95 ILE A CA 1
ATOM 762 C C . ILE A 1 95 ? 3.147 -4.551 1.610 1.00 90.44 95 ILE A C 1
ATOM 764 O O . ILE A 1 95 ? 2.469 -4.862 2.588 1.00 90.44 95 ILE A O 1
ATOM 768 N N . TYR A 1 96 ? 3.055 -3.348 1.042 1.00 93.44 96 TYR A N 1
ATOM 769 C CA . TYR A 1 96 ? 2.122 -2.326 1.507 1.00 93.44 96 TYR A CA 1
ATOM 770 C C . TYR A 1 96 ? 0.658 -2.782 1.399 1.00 93.44 96 TYR A C 1
ATOM 772 O O . TYR A 1 96 ? -0.093 -2.628 2.364 1.00 93.44 96 TYR A O 1
ATOM 780 N N . ILE A 1 97 ? 0.256 -3.363 0.262 1.00 93.44 97 ILE A N 1
ATOM 781 C CA . ILE A 1 97 ? -1.111 -3.864 0.053 1.00 93.44 97 ILE A CA 1
ATOM 782 C C . ILE A 1 97 ? -1.435 -4.979 1.045 1.00 93.44 97 ILE A C 1
ATOM 784 O O . ILE A 1 97 ? -2.477 -4.922 1.699 1.00 93.44 97 ILE A O 1
ATOM 788 N N . ASP A 1 98 ? -0.531 -5.948 1.212 1.00 90.50 98 ASP A N 1
ATOM 789 C CA . ASP A 1 98 ? -0.714 -7.034 2.178 1.00 90.50 98 ASP A CA 1
ATOM 790 C C . ASP A 1 98 ? -0.860 -6.497 3.611 1.00 90.50 98 ASP A C 1
ATOM 792 O O . ASP A 1 98 ? -1.813 -6.838 4.315 1.00 90.50 98 ASP A O 1
ATOM 796 N N . ARG A 1 99 ? 0.012 -5.561 4.019 1.00 92.25 99 ARG A N 1
ATOM 797 C CA . ARG A 1 99 ? -0.068 -4.897 5.330 1.00 92.25 99 ARG A CA 1
ATOM 798 C C . ARG A 1 99 ? -1.402 -4.178 5.507 1.00 92.25 99 ARG A C 1
ATOM 800 O O . ARG A 1 99 ? -2.056 -4.357 6.533 1.00 92.25 99 ARG A O 1
ATOM 807 N N . ARG A 1 100 ? -1.830 -3.385 4.523 1.00 93.25 100 ARG A N 1
ATOM 808 C CA . ARG A 1 100 ? -3.086 -2.625 4.581 1.00 93.25 100 ARG A CA 1
ATOM 809 C C . ARG A 1 100 ? -4.295 -3.543 4.771 1.00 93.25 100 ARG A C 1
ATOM 811 O O . ARG A 1 100 ? -5.128 -3.279 5.639 1.00 93.25 100 ARG A O 1
ATOM 818 N N . GLU A 1 101 ? -4.385 -4.624 4.000 1.00 93.50 101 GLU A N 1
ATOM 819 C CA . GLU A 1 101 ? -5.492 -5.582 4.103 1.00 93.50 101 GLU A CA 1
ATOM 820 C C . GLU A 1 101 ? -5.439 -6.387 5.410 1.00 93.50 101 GLU A C 1
ATOM 822 O O . GLU A 1 101 ? -6.470 -6.588 6.059 1.00 93.50 101 GLU A O 1
ATOM 827 N N . ASN A 1 102 ? -4.243 -6.767 5.870 1.00 93.50 102 ASN A N 1
ATOM 828 C CA . ASN A 1 102 ? -4.065 -7.425 7.162 1.00 93.50 102 ASN A CA 1
ATOM 829 C C . ASN A 1 102 ? -4.543 -6.545 8.328 1.00 93.50 102 ASN A C 1
ATOM 831 O O . ASN A 1 102 ? -5.268 -7.018 9.205 1.00 93.50 102 ASN A O 1
ATOM 835 N N . LEU A 1 103 ? -4.188 -5.257 8.327 1.00 93.75 103 LEU A N 1
ATOM 836 C CA . LEU A 1 103 ? -4.604 -4.320 9.372 1.00 93.75 103 LEU A CA 1
ATOM 837 C C . LEU A 1 103 ? -6.116 -4.104 9.378 1.00 93.75 103 LEU A C 1
ATOM 839 O O . LEU A 1 103 ? -6.721 -4.132 10.448 1.00 93.75 103 LEU A O 1
ATOM 843 N N . LYS A 1 104 ? -6.751 -3.975 8.207 1.00 94.94 104 LYS A N 1
ATOM 844 C CA . LYS A 1 104 ? -8.218 -3.910 8.106 1.00 94.94 104 LYS A CA 1
ATOM 845 C C . LYS A 1 104 ? -8.887 -5.160 8.670 1.00 94.94 104 LYS A C 1
ATOM 847 O O . LYS A 1 104 ? -9.830 -5.056 9.452 1.00 94.94 104 LYS A O 1
ATOM 852 N N . MET A 1 105 ? -8.378 -6.342 8.321 1.00 95.75 105 MET A N 1
ATOM 853 C CA . MET A 1 105 ? -8.887 -7.611 8.845 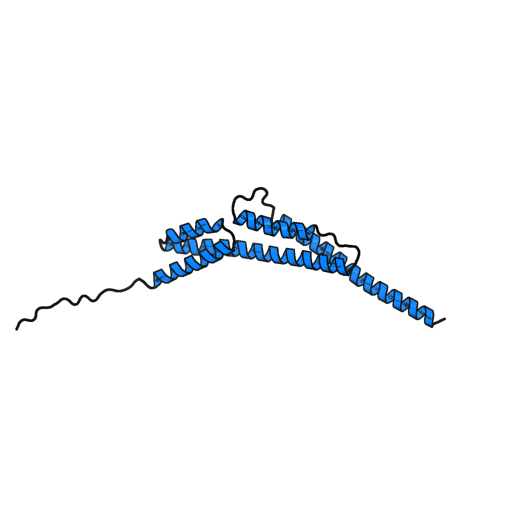1.00 95.75 105 MET A CA 1
ATOM 854 C C . MET A 1 105 ? -8.761 -7.683 10.371 1.00 95.75 105 MET A C 1
ATOM 856 O O . MET A 1 105 ? -9.724 -8.038 11.049 1.00 95.75 105 MET A O 1
ATOM 860 N N . ARG A 1 106 ? -7.600 -7.307 10.918 1.00 94.88 106 ARG A N 1
ATOM 861 C CA . ARG A 1 106 ? -7.355 -7.300 12.366 1.00 94.88 106 ARG A CA 1
ATOM 862 C C . ARG A 1 106 ? -8.242 -6.297 13.095 1.00 94.88 106 ARG A C 1
ATOM 864 O O . ARG A 1 106 ? -8.803 -6.659 14.123 1.00 94.88 106 ARG A O 1
ATOM 871 N N . ILE A 1 107 ? -8.425 -5.086 12.562 1.00 95.88 107 ILE A N 1
ATOM 872 C CA . ILE A 1 107 ? -9.378 -4.112 13.117 1.00 95.88 107 ILE A CA 1
ATOM 873 C C . ILE A 1 107 ? -10.777 -4.729 13.194 1.00 95.88 107 ILE A C 1
ATOM 875 O O . ILE A 1 107 ? -11.400 -4.677 14.251 1.00 95.88 107 ILE A O 1
ATOM 879 N N . ASN A 1 108 ? -11.245 -5.370 12.119 1.00 96.25 108 ASN A N 1
ATOM 880 C CA . ASN A 1 108 ? -12.569 -5.991 12.095 1.00 96.25 108 ASN A CA 1
ATOM 881 C C . ASN A 1 108 ? -12.717 -7.115 13.131 1.00 96.25 108 ASN A C 1
ATOM 883 O O . ASN A 1 108 ? -13.742 -7.192 13.804 1.00 96.25 108 ASN A O 1
ATOM 887 N N . GLN A 1 109 ? -11.688 -7.949 13.307 1.00 94.44 109 GLN A N 1
ATOM 888 C CA . GLN A 1 109 ? -11.681 -9.005 14.325 1.00 94.44 109 GLN A CA 1
ATOM 889 C C . GLN A 1 109 ? -11.739 -8.438 15.747 1.00 94.44 109 GLN A C 1
ATOM 891 O O . GLN A 1 109 ? -12.530 -8.906 16.565 1.00 94.44 109 GLN A O 1
ATOM 896 N N . VAL A 1 110 ? -10.917 -7.428 16.054 1.00 93.88 110 VAL A N 1
ATOM 897 C CA . VAL A 1 110 ? -10.911 -6.811 17.389 1.00 93.88 110 VAL A CA 1
ATOM 898 C C . VAL A 1 110 ? -12.235 -6.097 17.644 1.00 93.88 110 VAL A C 1
ATOM 900 O O . VAL A 1 110 ? -12.814 -6.269 18.711 1.00 93.88 110 VAL A O 1
ATOM 903 N N . MET A 1 111 ? -12.767 -5.387 16.649 1.00 94.44 111 MET A N 1
ATOM 904 C CA . MET A 1 111 ? -14.071 -4.734 16.724 1.00 94.44 111 MET A CA 1
ATOM 905 C C . MET A 1 111 ? -15.191 -5.735 17.041 1.00 94.44 111 MET A C 1
ATOM 907 O O . MET A 1 111 ? -15.986 -5.480 17.943 1.00 94.44 111 MET A O 1
ATOM 911 N N . GLU A 1 112 ? -15.221 -6.897 16.382 1.00 93.44 112 GLU A N 1
ATOM 912 C CA . GLU A 1 112 ? -16.207 -7.952 16.656 1.00 93.44 112 GLU A CA 1
ATOM 913 C C . GLU A 1 112 ? -16.122 -8.456 18.109 1.00 93.44 112 GLU A C 1
ATOM 915 O O . GLU A 1 112 ? -17.142 -8.646 18.778 1.00 93.44 112 GLU A O 1
ATOM 920 N N . VAL A 1 113 ? -14.904 -8.648 18.627 1.00 93.00 113 VAL A N 1
ATOM 921 C CA . VAL A 1 113 ? -14.677 -9.046 20.026 1.00 93.00 113 VAL A CA 1
ATOM 922 C C . VAL A 1 113 ? -15.128 -7.948 20.992 1.00 93.00 113 VAL A C 1
ATOM 924 O O . VAL A 1 113 ? -15.784 -8.243 21.998 1.00 93.00 113 VAL A O 1
ATOM 927 N N . SER A 1 114 ? -14.820 -6.686 20.690 1.00 90.69 114 SER A N 1
ATOM 928 C CA . SER A 1 114 ? -15.223 -5.530 21.491 1.00 90.69 114 SER A CA 1
ATOM 929 C C . SER A 1 114 ? -16.741 -5.390 21.560 1.00 90.69 114 SER A C 1
ATOM 931 O O . SER A 1 114 ? -17.282 -5.219 22.651 1.00 90.69 114 SER A O 1
ATOM 933 N N . GLU A 1 115 ? -17.442 -5.524 20.434 1.00 89.81 115 GLU A N 1
ATOM 934 C CA . GLU A 1 115 ? -18.906 -5.459 20.380 1.00 89.81 115 GLU A CA 1
ATOM 935 C C . GLU A 1 115 ? -19.545 -6.604 21.181 1.00 89.81 115 GLU A C 1
ATOM 937 O O . GLU A 1 115 ? -20.417 -6.356 22.015 1.00 89.81 115 GLU A O 1
ATOM 942 N N . LYS A 1 116 ? -19.044 -7.840 21.039 1.00 90.56 116 LYS A N 1
ATOM 943 C CA . LYS A 1 116 ? -19.496 -8.997 21.840 1.00 90.56 116 LYS A CA 1
ATOM 944 C C . LYS A 1 116 ? -19.281 -8.813 23.344 1.00 90.56 116 LYS A C 1
ATOM 946 O O . LYS A 1 116 ? -20.050 -9.337 24.145 1.00 90.56 116 LYS A O 1
ATOM 951 N N . SER A 1 117 ? -18.251 -8.065 23.723 1.00 87.69 117 SER A N 1
ATOM 952 C CA . SER A 1 117 ? -17.893 -7.791 25.119 1.00 87.69 117 SER A CA 1
ATOM 953 C C . SER A 1 117 ? -18.538 -6.509 25.669 1.00 87.69 117 SER A C 1
ATOM 955 O O . SER A 1 117 ? -18.161 -6.055 26.750 1.00 87.69 117 SER A O 1
ATOM 957 N N . ASN A 1 118 ? -19.486 -5.904 24.937 1.00 89.75 118 ASN A N 1
ATOM 958 C CA . ASN A 1 118 ? -20.117 -4.616 25.256 1.00 89.75 118 ASN A CA 1
ATOM 959 C C . ASN A 1 118 ? -19.104 -3.470 25.482 1.00 89.75 118 ASN A C 1
ATOM 961 O O . ASN A 1 118 ? -19.324 -2.569 26.294 1.00 89.75 118 ASN A O 1
ATOM 965 N N . LYS A 1 119 ? -17.970 -3.493 24.771 1.00 89.38 119 LYS A N 1
ATOM 966 C CA . LYS A 1 119 ? -16.919 -2.464 24.805 1.00 89.38 119 LYS A CA 1
ATOM 967 C C . LYS A 1 119 ? -17.101 -1.463 23.664 1.00 89.38 119 LYS A C 1
ATOM 969 O O . LYS A 1 119 ? -16.230 -1.318 22.809 1.00 89.38 119 LYS A O 1
ATOM 974 N N . THR A 1 120 ? -18.232 -0.760 23.656 1.00 89.56 120 THR A N 1
ATOM 975 C CA . THR A 1 120 ? -18.626 0.151 22.565 1.00 89.56 120 THR A CA 1
ATOM 976 C C . THR A 1 120 ? -17.563 1.205 22.252 1.00 89.56 120 THR A C 1
ATOM 978 O O . THR A 1 120 ? -17.264 1.433 21.089 1.00 89.56 120 THR A O 1
ATOM 981 N N . GLN A 1 121 ? -16.909 1.769 23.274 1.00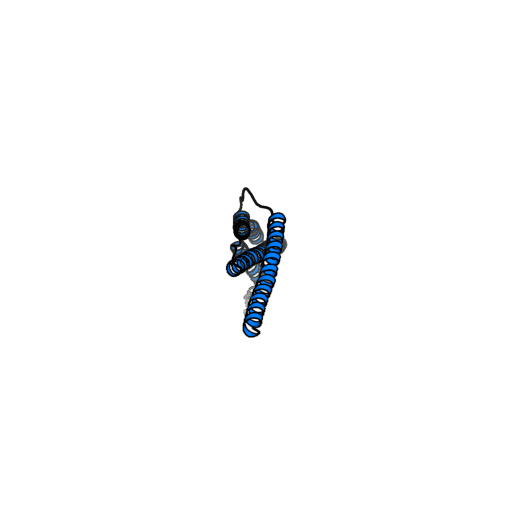 90.31 121 GLN A N 1
ATOM 982 C CA . GLN A 1 121 ? -15.843 2.759 23.077 1.00 90.31 121 GLN A CA 1
ATOM 983 C C . GLN A 1 121 ? -14.674 2.209 22.243 1.00 90.31 121 GLN A C 1
ATOM 985 O O . GLN A 1 121 ? -14.201 2.890 21.340 1.00 90.31 121 GLN A O 1
ATOM 990 N N . ILE A 1 122 ? -14.246 0.966 22.494 1.00 93.00 122 ILE A N 1
ATOM 991 C CA . ILE A 1 122 ? -13.163 0.325 21.731 1.00 93.00 122 ILE A CA 1
ATOM 992 C C . ILE A 1 122 ? -13.599 0.112 20.276 1.00 93.00 122 ILE A C 1
ATOM 994 O O . ILE A 1 122 ? -12.846 0.418 19.353 1.00 93.00 122 ILE A O 1
ATOM 998 N N . ALA A 1 123 ? -14.834 -0.352 20.062 1.00 91.50 123 ALA A N 1
ATOM 999 C CA . ALA A 1 123 ? -15.382 -0.540 18.721 1.00 91.50 123 ALA A CA 1
ATOM 1000 C C . ALA A 1 123 ? -15.462 0.783 17.934 1.00 91.50 123 ALA A C 1
ATOM 1002 O O . ALA A 1 123 ? -15.123 0.813 16.753 1.00 91.50 123 ALA A O 1
ATOM 1003 N N . ASP A 1 124 ? -15.855 1.884 18.576 1.00 91.75 124 ASP A N 1
ATOM 1004 C CA . ASP A 1 124 ? -15.971 3.198 17.932 1.00 91.75 124 ASP A CA 1
ATOM 1005 C C . ASP A 1 124 ? -14.604 3.782 17.535 1.00 91.75 124 ASP A C 1
ATOM 1007 O O . ASP A 1 124 ? -14.450 4.314 16.427 1.00 91.75 124 ASP A O 1
ATOM 1011 N N . TYR A 1 125 ? -13.584 3.640 18.392 1.00 91.31 125 TYR A N 1
ATOM 1012 C CA . TYR A 1 125 ? -12.212 4.028 18.042 1.00 91.31 125 TYR A CA 1
ATOM 1013 C C . TYR A 1 125 ? -11.687 3.213 16.856 1.00 91.31 125 TYR A C 1
ATOM 1015 O O . TYR A 1 125 ? -11.147 3.781 15.906 1.00 91.31 125 TYR A O 1
ATOM 1023 N N . LEU A 1 126 ? -11.925 1.900 16.851 1.00 94.44 126 LEU A N 1
ATOM 1024 C CA . LEU A 1 126 ? -11.519 1.009 15.764 1.00 94.44 126 LEU A CA 1
ATOM 1025 C C . LEU A 1 126 ? -12.229 1.316 14.437 1.00 94.44 126 LEU A C 1
ATOM 1027 O O . LEU A 1 126 ? -11.579 1.311 13.392 1.00 94.44 126 LEU A O 1
ATOM 1031 N N . LYS A 1 127 ? -13.525 1.662 14.462 1.00 94.94 127 LYS A N 1
ATOM 1032 C CA . LYS A 1 127 ? -14.258 2.139 13.272 1.00 94.94 127 LYS A CA 1
ATOM 1033 C C . LYS A 1 127 ? -13.620 3.395 12.699 1.00 94.94 127 LYS A C 1
ATOM 1035 O O . LYS A 1 127 ? -13.401 3.480 11.497 1.00 94.94 127 LYS A O 1
ATOM 1040 N N . THR A 1 128 ? -13.269 4.339 13.569 1.00 93.00 128 THR A N 1
ATOM 1041 C CA . THR A 1 128 ? -12.603 5.585 13.170 1.00 93.00 128 THR A CA 1
ATOM 1042 C C . THR A 1 128 ? -11.210 5.322 12.587 1.00 93.00 128 THR A C 1
ATOM 1044 O O . THR A 1 128 ? -10.790 6.007 11.656 1.00 93.00 128 THR A O 1
ATOM 1047 N N . ALA A 1 129 ? -10.497 4.316 13.101 1.00 94.56 129 ALA A N 1
ATOM 1048 C CA . ALA A 1 129 ? -9.159 3.952 12.647 1.00 94.56 129 ALA A CA 1
ATOM 1049 C C . ALA A 1 129 ? -9.128 3.347 11.231 1.00 94.56 129 ALA A C 1
ATOM 1051 O O . ALA A 1 129 ? -8.097 3.449 10.567 1.00 94.56 129 ALA A O 1
ATOM 1052 N N . LEU A 1 130 ? -10.224 2.751 10.737 1.00 93.44 130 LEU A N 1
ATOM 1053 C CA . LEU A 1 130 ? -10.268 2.124 9.404 1.00 93.44 130 LEU A CA 1
ATOM 1054 C C . LEU A 1 130 ? -9.905 3.092 8.271 1.00 93.44 130 LEU A C 1
ATOM 1056 O O . LEU A 1 130 ? -9.240 2.684 7.318 1.00 93.44 130 LEU A O 1
ATOM 1060 N N . ASP A 1 131 ? -10.288 4.360 8.415 1.00 92.25 131 ASP A N 1
ATOM 1061 C CA . ASP A 1 131 ? -10.040 5.410 7.425 1.00 92.25 131 ASP A CA 1
ATOM 1062 C C . ASP A 1 131 ? -8.687 6.122 7.623 1.00 92.25 131 ASP A C 1
ATOM 1064 O O . ASP A 1 131 ? -8.308 6.988 6.832 1.00 92.25 131 ASP A O 1
ATOM 1068 N N . GLN A 1 132 ? -7.939 5.771 8.673 1.00 95.00 132 GLN A N 1
ATOM 1069 C CA . GLN A 1 132 ? -6.637 6.360 8.995 1.00 95.00 132 GLN A CA 1
ATOM 1070 C C . GLN A 1 132 ? -5.483 5.607 8.324 1.00 95.00 132 GLN A C 1
ATOM 1072 O O . GLN A 1 132 ? -5.643 4.491 7.839 1.00 95.00 132 GLN A O 1
ATOM 1077 N N . ILE A 1 133 ? -4.287 6.197 8.317 1.00 93.38 133 ILE A N 1
ATOM 1078 C CA . ILE A 1 133 ? -3.073 5.560 7.777 1.00 93.38 133 ILE A CA 1
ATOM 1079 C C . ILE A 1 133 ? -2.666 4.304 8.564 1.00 93.38 133 ILE A C 1
ATOM 1081 O O . ILE A 1 133 ? -3.053 4.124 9.722 1.00 93.38 133 ILE A O 1
ATOM 1085 N N . ASN A 1 134 ? -1.863 3.434 7.952 1.00 91.50 134 ASN A N 1
ATOM 1086 C CA . ASN A 1 134 ? -1.501 2.128 8.518 1.00 91.50 134 ASN A CA 1
ATOM 1087 C C . ASN A 1 134 ? -0.842 2.188 9.907 1.00 91.50 134 ASN A C 1
ATOM 1089 O O . ASN A 1 134 ? -1.185 1.383 10.772 1.00 91.50 134 ASN A O 1
ATOM 1093 N N . ASP A 1 135 ? 0.040 3.154 10.161 1.00 90.19 135 ASP A N 1
ATOM 1094 C CA . ASP A 1 135 ? 0.695 3.282 11.472 1.00 90.19 135 ASP A CA 1
ATOM 1095 C C . ASP A 1 135 ? -0.312 3.619 12.591 1.00 90.19 135 ASP A C 1
ATOM 1097 O O . ASP A 1 135 ? -0.192 3.130 13.717 1.00 90.19 135 ASP A O 1
ATOM 1101 N N . ILE A 1 136 ? -1.360 4.393 12.277 1.00 93.19 136 ILE A N 1
ATOM 1102 C CA . ILE A 1 136 ? -2.454 4.669 13.220 1.00 93.19 136 ILE A CA 1
ATOM 1103 C C . ILE A 1 136 ? -3.272 3.398 13.450 1.00 93.19 136 ILE A C 1
ATOM 1105 O O . ILE A 1 136 ? -3.537 3.052 14.599 1.00 93.19 136 ILE A O 1
ATOM 1109 N N . LYS A 1 137 ? -3.614 2.656 12.386 1.00 94.62 137 LYS A N 1
ATOM 1110 C CA . LYS A 1 137 ? -4.322 1.369 12.507 1.00 94.62 137 LYS A CA 1
ATOM 1111 C C . LYS A 1 137 ? -3.593 0.408 13.452 1.00 94.62 137 LYS A C 1
ATOM 1113 O O . LYS A 1 137 ? -4.223 -0.210 14.305 1.00 94.62 137 LYS A O 1
ATOM 1118 N N . GLU A 1 138 ? -2.271 0.295 13.331 1.00 92.06 138 GLU A N 1
ATOM 1119 C CA . GLU A 1 138 ? -1.447 -0.553 14.203 1.00 92.06 138 GLU A CA 1
ATOM 1120 C C . GLU A 1 138 ? -1.480 -0.116 15.665 1.00 92.06 138 GLU A C 1
ATOM 1122 O O . GLU A 1 138 ? -1.646 -0.958 16.554 1.00 92.06 138 GLU A O 1
ATOM 1127 N N . SER A 1 139 ? -1.348 1.188 15.910 1.00 93.62 139 SER A N 1
ATOM 1128 C CA . SER A 1 139 ? -1.426 1.759 17.253 1.00 93.62 139 SER A CA 1
ATOM 1129 C C . SER A 1 139 ? -2.788 1.494 17.896 1.00 93.62 139 SER A C 1
ATOM 1131 O O . SER A 1 139 ? -2.851 1.046 19.041 1.00 93.62 139 SER A O 1
ATOM 1133 N N . GLU A 1 140 ? -3.876 1.709 17.155 1.00 93.69 140 GLU A N 1
ATOM 1134 C CA . GLU A 1 140 ? -5.236 1.505 17.662 1.00 93.69 140 GLU A CA 1
ATOM 1135 C C . GLU A 1 140 ? -5.554 0.023 17.887 1.00 93.69 140 GLU A C 1
ATOM 1137 O O . GLU A 1 140 ? -6.151 -0.315 18.906 1.00 93.69 140 GLU A O 1
ATOM 1142 N N . ILE A 1 141 ? -5.088 -0.890 17.021 1.00 93.56 141 ILE A N 1
ATOM 1143 C CA . ILE A 1 141 ? -5.184 -2.336 17.285 1.00 93.56 141 ILE A CA 1
ATOM 1144 C C . ILE A 1 141 ? -4.461 -2.687 18.588 1.00 93.56 141 ILE A C 1
ATOM 1146 O O . ILE A 1 141 ? -5.013 -3.412 19.412 1.00 93.56 141 ILE A O 1
ATOM 1150 N N . LYS A 1 142 ? -3.224 -2.207 18.777 1.00 93.44 142 LYS A N 1
ATOM 1151 C CA . LYS A 1 142 ? -2.440 -2.510 19.980 1.00 93.44 142 LYS A CA 1
ATOM 1152 C C . LYS A 1 142 ? -3.158 -2.020 21.236 1.00 93.44 142 LYS A C 1
ATOM 1154 O O . LYS A 1 142 ? -3.381 -2.808 22.147 1.00 93.44 142 LYS A O 1
ATOM 1159 N N . ARG A 1 143 ? -3.576 -0.753 21.240 1.00 92.38 143 ARG A N 1
ATOM 1160 C CA . ARG A 1 143 ? -4.316 -0.153 22.351 1.00 92.38 143 ARG A CA 1
ATOM 1161 C C . ARG A 1 143 ? -5.610 -0.910 22.651 1.00 92.38 143 ARG A C 1
ATOM 1163 O O . ARG A 1 143 ? -5.876 -1.223 23.803 1.00 92.38 143 ARG A O 1
ATOM 1170 N N . ALA A 1 144 ? -6.389 -1.246 21.624 1.00 92.94 144 ALA A N 1
ATOM 1171 C CA . ALA A 1 144 ? -7.632 -1.989 21.790 1.00 92.94 144 ALA A CA 1
ATOM 1172 C C . ALA A 1 144 ? -7.406 -3.378 22.405 1.00 92.94 144 ALA A C 1
ATOM 1174 O O . ALA A 1 144 ? -8.195 -3.817 23.238 1.00 92.94 144 ALA A O 1
ATOM 1175 N N . LEU A 1 145 ? -6.331 -4.070 22.015 1.00 92.31 145 LEU A N 1
ATOM 1176 C CA . LEU A 1 145 ? -5.963 -5.359 22.601 1.00 92.31 145 LEU A CA 1
ATOM 1177 C C . LEU A 1 145 ? -5.530 -5.222 24.068 1.00 92.31 145 LEU A C 1
ATOM 1179 O O . LEU A 1 145 ? -5.938 -6.050 24.882 1.00 92.31 145 LEU A O 1
ATOM 1183 N N . ASP A 1 146 ? -4.762 -4.184 24.405 1.00 91.12 146 ASP A N 1
ATOM 1184 C CA . ASP A 1 146 ? -4.345 -3.896 25.782 1.00 91.12 146 ASP A CA 1
ATOM 1185 C C . ASP A 1 146 ? -5.575 -3.598 26.674 1.00 91.12 146 ASP A C 1
ATOM 1187 O O . ASP A 1 146 ? -5.763 -4.243 27.708 1.00 91.12 146 ASP A O 1
ATOM 1191 N N . ASP A 1 147 ? -6.494 -2.735 26.219 1.00 87.88 147 ASP A N 1
ATOM 1192 C CA . ASP A 1 147 ? -7.738 -2.390 26.932 1.00 87.88 147 ASP A CA 1
ATOM 1193 C C . ASP A 1 147 ? -8.670 -3.614 27.118 1.00 87.88 147 ASP A C 1
ATOM 1195 O O . ASP A 1 147 ? -9.344 -3.780 28.146 1.00 87.88 147 ASP A O 1
ATOM 1199 N N . LEU A 1 148 ? -8.718 -4.512 26.125 1.00 87.50 148 LEU A N 1
ATOM 1200 C CA . LEU A 1 148 ? -9.455 -5.775 26.225 1.00 87.50 148 LEU A CA 1
ATOM 1201 C C . LEU A 1 148 ? -8.814 -6.731 27.244 1.00 87.50 148 LEU A C 1
ATOM 1203 O O . LEU A 1 148 ? -9.543 -7.393 27.981 1.00 87.50 148 LEU A O 1
ATOM 1207 N N . ALA A 1 149 ? -7.483 -6.780 27.334 1.00 83.00 149 ALA A N 1
ATOM 1208 C CA . ALA A 1 149 ? -6.773 -7.635 28.285 1.00 83.00 149 ALA A CA 1
ATOM 1209 C C . ALA A 1 149 ? -6.905 -7.144 29.740 1.00 83.00 149 ALA A C 1
ATOM 1211 O O . ALA A 1 149 ? -7.124 -7.954 30.648 1.00 83.00 149 ALA A O 1
ATOM 1212 N N . GLU A 1 150 ? -6.842 -5.830 29.974 1.00 70.69 150 GLU A N 1
ATOM 1213 C CA . GLU A 1 150 ? -6.995 -5.236 31.312 1.00 70.69 150 GLU A CA 1
ATOM 1214 C C . GLU A 1 150 ? -8.395 -5.449 31.900 1.00 70.69 150 GLU A C 1
ATOM 1216 O O . GLU A 1 150 ? -8.573 -5.499 33.114 1.00 70.69 150 GLU A O 1
ATOM 1221 N N . THR A 1 151 ? -9.412 -5.636 31.058 1.00 55.62 151 THR A N 1
ATOM 1222 C CA . THR A 1 151 ? -10.786 -5.849 31.533 1.00 55.62 151 THR A CA 1
ATOM 1223 C C . THR A 1 151 ? -11.085 -7.290 31.955 1.00 55.62 151 THR A C 1
ATOM 1225 O O . THR A 1 151 ? -12.069 -7.517 32.662 1.00 55.62 151 THR A O 1
ATOM 1228 N N . THR A 1 152 ? -10.215 -8.248 31.618 1.00 52.03 152 THR A N 1
ATOM 1229 C CA . THR A 1 152 ? -10.274 -9.637 32.112 1.00 52.03 152 THR A CA 1
ATOM 1230 C C . THR A 1 152 ? -9.652 -9.841 33.497 1.00 52.03 152 THR A C 1
ATOM 1232 O O . THR A 1 152 ? -9.958 -10.835 34.151 1.00 52.03 152 THR A O 1
ATOM 1235 N N . THR A 1 153 ? -8.821 -8.918 33.989 1.00 48.28 153 THR A N 1
ATOM 1236 C CA . THR A 1 153 ? -8.173 -9.027 35.312 1.00 48.28 153 THR A CA 1
ATOM 1237 C C . THR A 1 153 ? -8.953 -8.358 36.446 1.00 48.28 153 THR A C 1
ATOM 1239 O O . THR A 1 153 ? -8.706 -8.663 37.611 1.00 48.28 153 THR A O 1
ATOM 1242 N N . THR A 1 154 ? -9.939 -7.505 36.152 1.00 46.03 154 THR A N 1
ATOM 1243 C CA . THR A 1 154 ? -10.657 -6.704 37.169 1.00 46.03 154 THR A CA 1
ATOM 1244 C C . THR A 1 154 ? -12.026 -7.260 37.582 1.00 46.03 154 THR A C 1
ATOM 1246 O O . THR A 1 154 ? -12.844 -6.526 38.134 1.00 46.03 154 THR A O 1
ATOM 1249 N N . THR A 1 155 ? -12.315 -8.545 37.343 1.00 43.62 155 THR A N 1
ATOM 1250 C CA . THR A 1 155 ? -13.574 -9.182 37.786 1.00 43.62 155 THR A CA 1
ATOM 1251 C C . THR A 1 155 ? -13.361 -10.431 38.663 1.00 43.62 155 THR A C 1
ATOM 1253 O O . THR A 1 155 ? -13.561 -11.558 38.225 1.00 43.62 155 THR A O 1
ATOM 1256 N N . GLY A 1 156 ? -13.046 -10.193 39.953 1.00 35.31 156 GLY A N 1
ATOM 1257 C CA . GLY A 1 156 ? -13.510 -10.992 41.116 1.00 35.31 156 GLY A CA 1
ATOM 1258 C C . GLY A 1 156 ? -12.461 -11.381 42.194 1.00 35.31 156 GLY A C 1
ATOM 1259 O O . GLY A 1 156 ? -11.345 -11.722 41.812 1.00 35.31 156 GLY A O 1
ATOM 1260 N N . PRO A 1 157 ? -12.797 -11.475 43.514 1.00 44.69 157 PRO A N 1
ATOM 1261 C CA . PRO A 1 157 ? -13.914 -10.873 44.265 1.00 44.69 157 PRO A CA 1
ATOM 1262 C C . PRO A 1 157 ? -13.542 -10.157 45.604 1.00 44.69 157 PRO A C 1
ATOM 1264 O O . PRO A 1 157 ? -12.619 -10.533 46.315 1.00 44.69 157 PRO A O 1
ATOM 1267 N N . ILE A 1 158 ? -14.381 -9.168 45.944 1.00 45.00 158 ILE A N 1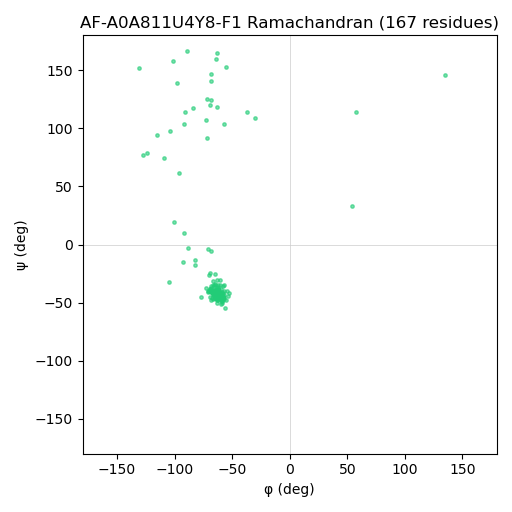
ATOM 1268 C CA . ILE A 1 158 ? -15.054 -8.896 47.236 1.00 45.00 158 ILE A CA 1
ATOM 1269 C C . ILE A 1 158 ? -14.205 -8.703 48.513 1.00 45.00 158 ILE A C 1
ATOM 1271 O O . ILE A 1 158 ? -13.666 -9.626 49.114 1.00 45.00 158 ILE A O 1
ATOM 1275 N N . THR A 1 159 ? -14.278 -7.464 49.001 1.00 40.31 159 THR A N 1
ATOM 1276 C CA . THR A 1 159 ? -14.090 -6.992 50.377 1.00 40.31 159 THR A CA 1
ATOM 1277 C C . THR A 1 159 ? -14.654 -7.973 51.413 1.00 40.31 159 THR A C 1
ATOM 1279 O O . THR A 1 159 ? -15.869 -8.127 51.540 1.00 40.31 159 THR A O 1
ATOM 1282 N N . THR A 1 160 ? -13.797 -8.580 52.230 1.00 37.19 160 THR A N 1
ATOM 1283 C CA . THR A 1 160 ? -14.222 -9.167 53.506 1.00 37.19 160 THR A CA 1
ATOM 1284 C C . THR A 1 160 ? -14.530 -8.033 54.480 1.00 37.19 160 THR A C 1
ATOM 1286 O O . THR A 1 160 ? -13.645 -7.543 55.178 1.00 37.19 160 THR A O 1
ATOM 1289 N N . GLN A 1 161 ? -15.786 -7.589 54.515 1.00 38.62 161 GLN A N 1
ATOM 1290 C CA . GLN A 1 161 ? -16.323 -6.957 55.716 1.00 38.62 161 GLN A CA 1
ATOM 1291 C C . GLN A 1 161 ? -16.537 -8.060 56.751 1.00 38.62 161 GLN A C 1
ATOM 1293 O O . GLN A 1 161 ? -17.441 -8.883 56.618 1.00 38.62 161 GLN A O 1
ATOM 1298 N N . THR A 1 162 ? -15.684 -8.094 57.767 1.00 39.34 162 THR A N 1
ATOM 1299 C CA . THR A 1 162 ? -15.949 -8.844 58.994 1.00 39.34 162 THR A CA 1
ATOM 1300 C C . THR A 1 162 ? -17.097 -8.134 59.719 1.00 39.34 162 THR A C 1
ATOM 1302 O O . THR A 1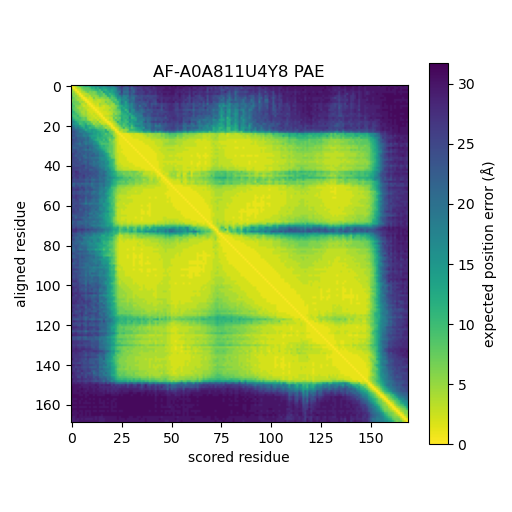 162 ? -16.940 -6.956 60.045 1.00 39.34 162 THR A O 1
ATOM 1305 N N . PRO A 1 163 ? -18.248 -8.778 59.978 1.00 41.78 163 PRO A N 1
ATOM 1306 C CA . PRO A 1 163 ? -19.241 -8.205 60.869 1.00 41.78 163 PRO A CA 1
ATOM 1307 C C . PRO A 1 163 ? -18.699 -8.289 62.297 1.00 41.78 163 PRO A C 1
ATOM 1309 O O . PRO A 1 163 ? -18.337 -9.368 62.767 1.00 41.78 163 PRO A O 1
ATOM 1312 N N . GLU A 1 164 ? -18.646 -7.151 62.984 1.00 47.53 164 GLU A N 1
ATOM 1313 C CA . GLU A 1 164 ? -18.483 -7.090 64.433 1.00 47.53 164 GLU A CA 1
ATOM 1314 C C . GLU A 1 164 ? -19.620 -7.886 65.093 1.00 47.53 164 GLU A C 1
ATOM 1316 O O . GLU A 1 164 ? -20.757 -7.423 65.168 1.00 47.53 164 GLU A O 1
ATOM 1321 N N . SER A 1 165 ? -19.334 -9.098 65.577 1.00 41.94 165 SER A N 1
ATOM 1322 C CA . SER A 1 165 ? -20.192 -9.738 66.569 1.00 41.94 165 SER A CA 1
ATOM 1323 C C . SER A 1 165 ? -19.672 -9.388 67.955 1.00 41.94 165 SER A C 1
ATOM 1325 O O . SER A 1 165 ? -18.673 -9.928 68.431 1.00 41.94 165 SER A O 1
ATOM 1327 N N . LEU A 1 166 ? -20.398 -8.471 68.582 1.00 47.78 166 LEU A N 1
ATOM 1328 C CA . LEU A 1 166 ? -20.586 -8.356 70.019 1.00 47.78 166 LEU A CA 1
ATOM 1329 C C . LEU A 1 166 ? -20.504 -9.734 70.700 1.00 47.78 166 LEU A C 1
ATOM 1331 O O . LEU A 1 166 ? -21.430 -10.537 70.591 1.00 47.78 166 LEU A O 1
ATOM 1335 N N . ILE A 1 167 ? -19.427 -9.987 71.439 1.00 38.28 167 ILE A N 1
ATOM 1336 C CA . ILE A 1 167 ? -19.447 -10.959 72.532 1.00 38.28 167 ILE A CA 1
ATOM 1337 C C . ILE A 1 167 ? -19.211 -10.171 73.814 1.00 38.28 167 ILE A C 1
ATOM 1339 O O . ILE A 1 1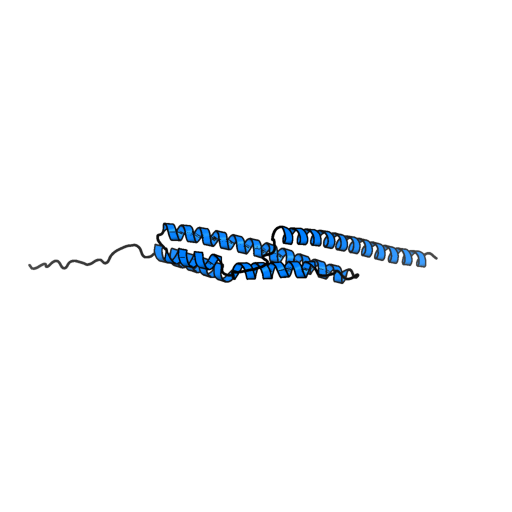67 ? -18.089 -9.848 74.193 1.00 38.28 167 ILE A O 1
ATOM 1343 N N . SER A 1 168 ? -20.337 -9.822 74.429 1.00 40.03 168 SER A N 1
ATOM 1344 C CA . SER A 1 168 ? -20.466 -9.635 75.865 1.00 40.03 168 SER A CA 1
ATOM 1345 C C . SER A 1 168 ? -20.721 -11.014 76.471 1.00 40.03 168 SER A C 1
ATOM 1347 O O . SER A 1 168 ? -21.720 -11.642 76.120 1.00 40.03 168 SER A O 1
ATOM 1349 N N . LEU A 1 169 ? -19.800 -11.465 77.328 1.00 36.41 169 LEU A N 1
ATOM 1350 C CA . LEU A 1 169 ? -20.015 -12.200 78.585 1.00 36.41 169 LEU A CA 1
ATOM 1351 C C . LEU A 1 169 ? -18.660 -12.487 79.237 1.00 36.41 169 LEU A C 1
ATOM 1353 O O . LEU A 1 169 ? -17.855 -13.222 78.627 1.00 36.41 169 LEU A O 1
#

Foldseek 3Di:
DVVVVVVVVVVVVVVVVVVVLLVVLVVLLVVLLVVLVVVCVVLDQDPDQDFQANVVLNVLNVQLVVLSPDDQDPDPVSSVVSSVSNVVSSVVNVVVVVLLVVLLVLLVVLLVVCVVVVVVVLNVCSVVCNRHHSVSSVVSSVVSVVVVVVVVVPDDDDDPPDDDDDDDD